Protein AF-A0A6N7LS44-F1 (afdb_monomer_lite)

Secondary structure (DSSP, 8-state):
-HHHHHHHHHHHHHHHHHHHHHHHHHHHTTSS-GGGHHHHSSSSSHHHHHHHHHHHHHHHHHHHHHHHHHHHHHHHH-

Organism: Sinorhizobium terangae (NCBI:txid110322)

Sequence (78 aa):
MFSYAARLVAIVALVAGLWQIVLGLVISTGYLDPDLVSRFTTVSSLGEAIDEGLYWIMFAVALGTLAEIGLAVRKRRE

Radius of gyration: 16.13 Å; chains: 1; bounding box: 33×18×49 Å

pLDDT: mean 87.9, std 6.78, range [67.19, 97.19]

Structure (mmCIF, N/CA/C/O backbone):
data_AF-A0A6N7LS44-F1
#
_entry.id   AF-A0A6N7LS44-F1
#
loop_
_atom_site.group_PDB
_atom_site.id
_atom_site.type_symbol
_atom_site.label_atom_id
_atom_site.label_alt_id
_atom_site.label_comp_id
_atom_site.label_asym_id
_atom_site.label_entity_id
_atom_site.label_seq_id
_atom_site.pdbx_PDB_ins_code
_atom_site.Cartn_x
_atom_site.Cartn_y
_atom_site.Cartn_z
_atom_site.occupancy
_atom_site.B_iso_or_equiv
_atom_site.auth_seq_id
_atom_site.auth_comp_id
_atom_site.auth_asym_id
_atom_site.auth_atom_id
_atom_site.pdbx_PDB_model_num
ATOM 1 N N . MET A 1 1 ? -18.554 0.654 12.508 1.00 70.38 1 MET A N 1
ATOM 2 C CA . MET A 1 1 ? -18.570 0.532 11.031 1.00 70.38 1 MET A CA 1
ATOM 3 C C . MET A 1 1 ? -17.272 1.043 10.409 1.00 70.38 1 MET A C 1
ATOM 5 O O . MET A 1 1 ? -16.638 0.267 9.710 1.00 70.38 1 MET A O 1
ATOM 9 N N . PHE A 1 2 ? -16.819 2.261 10.744 1.00 84.94 2 PHE A N 1
ATOM 10 C CA . PHE A 1 2 ? -15.573 2.858 10.228 1.00 84.94 2 PHE A CA 1
ATOM 11 C C . PHE A 1 2 ? -14.350 1.925 10.246 1.00 84.94 2 PHE A C 1
ATOM 13 O O . PHE A 1 2 ? -13.764 1.693 9.200 1.00 84.94 2 PHE A O 1
ATOM 20 N N . SER A 1 3 ? -14.004 1.309 11.382 1.00 86.69 3 SER A N 1
ATOM 21 C CA . SER A 1 3 ? -12.792 0.475 11.466 1.00 86.69 3 SER A CA 1
ATOM 22 C C . SER A 1 3 ? -12.838 -0.799 10.608 1.00 86.69 3 SER A C 1
ATOM 24 O O . SER A 1 3 ? -11.798 -1.267 10.162 1.00 86.69 3 SER A O 1
ATOM 26 N N . TYR A 1 4 ? -14.023 -1.357 10.330 1.00 88.12 4 TYR A N 1
ATOM 27 C CA . TYR A 1 4 ? -14.136 -2.489 9.399 1.00 88.12 4 TYR A CA 1
ATOM 28 C C . TYR A 1 4 ? -13.955 -2.036 7.948 1.00 88.12 4 TYR A C 1
ATOM 30 O O . TYR A 1 4 ? -13.253 -2.699 7.192 1.00 88.12 4 TYR A O 1
ATOM 38 N N . ALA A 1 5 ? -14.534 -0.889 7.580 1.00 90.62 5 ALA A N 1
ATOM 39 C CA . ALA A 1 5 ? -14.334 -0.294 6.262 1.00 90.62 5 ALA A CA 1
ATOM 40 C C . ALA A 1 5 ? -12.867 0.113 6.049 1.00 90.62 5 ALA A C 1
ATOM 42 O O . ALA A 1 5 ? -12.285 -0.232 5.030 1.00 90.62 5 ALA A O 1
ATOM 43 N N . ALA A 1 6 ? -12.240 0.753 7.040 1.00 89.81 6 ALA A N 1
ATOM 44 C CA . ALA A 1 6 ? -10.825 1.114 7.010 1.00 89.81 6 ALA A CA 1
ATOM 45 C C . ALA A 1 6 ? -9.921 -0.117 6.851 1.00 89.81 6 ALA A C 1
ATOM 47 O O . ALA A 1 6 ? -8.994 -0.092 6.049 1.00 89.81 6 ALA A O 1
ATOM 48 N N . ARG A 1 7 ? -10.229 -1.224 7.542 1.00 91.19 7 ARG A N 1
ATOM 49 C CA . ARG A 1 7 ? -9.513 -2.494 7.362 1.00 91.19 7 ARG A CA 1
ATOM 50 C C . ARG A 1 7 ? -9.667 -3.047 5.943 1.00 91.19 7 ARG A C 1
ATOM 52 O O . ARG A 1 7 ? -8.685 -3.500 5.368 1.00 91.19 7 ARG A O 1
ATOM 59 N N . LEU A 1 8 ? -10.872 -3.003 5.373 1.00 93.81 8 LEU A N 1
ATOM 60 C CA . LEU A 1 8 ? -11.107 -3.452 3.998 1.00 93.81 8 LEU A CA 1
ATOM 61 C C . LEU A 1 8 ? -10.340 -2.589 2.987 1.00 93.81 8 LEU A C 1
ATOM 63 O O . LEU A 1 8 ? -9.661 -3.127 2.119 1.00 93.81 8 LEU A O 1
ATOM 67 N N . VAL A 1 9 ? -10.403 -1.264 3.133 1.00 94.06 9 VAL A N 1
ATOM 68 C CA . VAL A 1 9 ? -9.664 -0.318 2.285 1.00 94.06 9 VAL A CA 1
ATOM 69 C C . VAL A 1 9 ? -8.159 -0.549 2.400 1.00 94.06 9 VAL A C 1
ATOM 71 O O . VAL A 1 9 ? -7.478 -0.579 1.381 1.00 94.06 9 VAL A O 1
ATOM 74 N N . ALA A 1 10 ? -7.644 -0.788 3.609 1.00 93.31 10 ALA A N 1
ATOM 75 C CA . ALA A 1 10 ? -6.239 -1.119 3.820 1.00 93.31 10 ALA A CA 1
ATOM 76 C C . ALA A 1 10 ? -5.831 -2.397 3.072 1.00 93.31 10 ALA A C 1
ATOM 78 O O . ALA A 1 10 ? -4.794 -2.413 2.423 1.00 93.31 10 ALA A O 1
ATOM 79 N N . ILE A 1 11 ? -6.657 -3.449 3.097 1.00 94.94 11 ILE A N 1
ATOM 80 C CA . ILE A 1 11 ? -6.378 -4.688 2.353 1.00 94.94 11 ILE A CA 1
ATOM 81 C C . ILE A 1 11 ? -6.342 -4.425 0.844 1.00 94.94 11 ILE A C 1
ATOM 83 O O . ILE A 1 11 ? -5.416 -4.874 0.173 1.00 94.94 11 ILE A O 1
ATOM 87 N N . VAL A 1 12 ? -7.313 -3.683 0.306 1.00 95.12 12 VAL A N 1
ATOM 88 C CA . VAL A 1 12 ? -7.355 -3.354 -1.129 1.00 95.12 12 VAL A CA 1
ATOM 89 C C . VAL A 1 12 ? -6.134 -2.529 -1.538 1.00 95.12 12 VAL A C 1
ATOM 91 O O . VAL A 1 12 ? -5.482 -2.858 -2.526 1.00 95.12 12 VAL A O 1
ATOM 94 N N . ALA A 1 13 ? -5.783 -1.508 -0.754 1.00 93.88 13 ALA A N 1
ATOM 95 C CA . ALA A 1 13 ? -4.592 -0.694 -0.977 1.00 93.88 13 ALA A CA 1
ATOM 96 C C . ALA A 1 13 ? -3.303 -1.530 -0.920 1.00 93.88 13 ALA A C 1
ATOM 98 O O . ALA A 1 13 ? -2.413 -1.341 -1.745 1.00 93.88 13 ALA A O 1
ATOM 99 N N . LEU A 1 14 ? -3.220 -2.497 0.002 1.00 93.62 14 LEU A N 1
ATOM 100 C CA . LEU A 1 14 ? -2.066 -3.388 0.110 1.00 93.62 14 LEU A CA 1
ATOM 101 C C . LEU A 1 14 ? -1.914 -4.249 -1.144 1.00 93.62 14 LEU A C 1
ATOM 103 O O . LEU A 1 14 ? -0.818 -4.359 -1.684 1.00 93.62 14 LEU A O 1
ATOM 107 N N . VAL A 1 15 ? -3.013 -4.839 -1.622 1.00 94.81 15 VAL A N 1
ATOM 108 C CA . VAL A 1 15 ? -3.017 -5.658 -2.842 1.00 94.81 15 VAL A CA 1
ATOM 109 C C . VAL A 1 15 ? -2.639 -4.818 -4.062 1.00 94.81 15 VAL A C 1
ATOM 111 O O . VAL A 1 15 ? -1.818 -5.261 -4.861 1.00 94.81 15 VAL A O 1
ATOM 114 N N . ALA A 1 16 ? -3.176 -3.602 -4.184 1.00 91.50 16 ALA A N 1
ATOM 115 C CA . ALA A 1 16 ? -2.837 -2.689 -5.273 1.00 91.50 16 ALA A CA 1
ATOM 116 C C . ALA A 1 16 ? -1.349 -2.296 -5.258 1.00 91.50 16 ALA A C 1
ATOM 118 O O . ALA A 1 16 ? -0.683 -2.356 -6.291 1.00 91.50 16 ALA A O 1
ATOM 119 N N . GLY A 1 17 ? -0.801 -1.965 -4.086 1.00 89.88 17 GLY A N 1
ATOM 120 C CA . GLY A 1 17 ? 0.614 -1.627 -3.951 1.00 89.88 17 GLY A CA 1
ATOM 121 C C . GLY A 1 17 ? 1.543 -2.808 -4.247 1.00 89.88 17 GLY A C 1
ATOM 122 O O . GLY A 1 17 ? 2.525 -2.659 -4.971 1.00 89.88 17 GLY A O 1
ATOM 123 N N . LEU A 1 18 ? 1.201 -4.009 -3.767 1.00 93.12 18 LEU A N 1
ATOM 124 C CA . LEU A 1 18 ? 1.944 -5.233 -4.089 1.00 93.12 18 LEU A CA 1
ATOM 125 C C . LEU A 1 18 ? 1.917 -5.540 -5.586 1.00 93.12 18 LEU A C 1
ATOM 127 O O . LEU A 1 18 ? 2.943 -5.917 -6.146 1.00 93.12 18 LEU A O 1
ATOM 131 N N . TRP A 1 19 ? 0.768 -5.359 -6.237 1.00 90.75 19 TRP A N 1
ATOM 132 C CA . TRP A 1 19 ? 0.632 -5.550 -7.678 1.00 90.75 19 TRP A CA 1
ATOM 133 C C . TRP A 1 19 ? 1.583 -4.641 -8.467 1.00 90.75 19 TRP A C 1
ATOM 135 O O . TRP A 1 19 ? 2.312 -5.127 -9.330 1.00 90.75 19 TRP A O 1
ATOM 145 N N . GLN A 1 20 ? 1.648 -3.354 -8.113 1.00 87.75 20 GLN A N 1
ATOM 146 C CA . GLN A 1 20 ? 2.560 -2.387 -8.735 1.00 87.75 20 GLN A CA 1
ATOM 147 C C . GLN A 1 20 ? 4.036 -2.776 -8.551 1.00 87.75 20 GLN A C 1
ATOM 149 O O . GLN A 1 20 ? 4.805 -2.750 -9.512 1.00 87.75 20 GLN A O 1
ATOM 154 N N . ILE A 1 21 ? 4.434 -3.215 -7.350 1.00 88.94 21 ILE A N 1
ATOM 155 C CA . ILE A 1 21 ? 5.809 -3.680 -7.105 1.00 88.94 21 ILE A CA 1
ATOM 156 C C . ILE A 1 21 ? 6.127 -4.939 -7.914 1.00 88.94 21 ILE A C 1
ATOM 158 O O . ILE A 1 21 ? 7.196 -5.020 -8.517 1.00 88.94 21 ILE A O 1
ATOM 162 N N . VAL A 1 22 ? 5.219 -5.918 -7.957 1.00 90.44 22 VAL A N 1
ATOM 163 C CA . VAL A 1 22 ? 5.418 -7.147 -8.739 1.00 90.44 22 VAL A CA 1
ATOM 164 C C . VAL A 1 22 ? 5.591 -6.817 -10.219 1.00 90.44 22 VAL A C 1
ATOM 166 O O . VAL A 1 22 ? 6.552 -7.284 -10.825 1.00 90.44 22 VAL A O 1
ATOM 169 N N . LEU A 1 23 ? 4.729 -5.974 -10.792 1.00 86.31 23 LEU A N 1
ATOM 170 C CA . LEU A 1 23 ? 4.880 -5.517 -12.175 1.00 86.31 23 LEU A CA 1
ATOM 171 C C . LEU A 1 23 ? 6.207 -4.785 -12.388 1.00 86.31 23 LEU A C 1
ATOM 173 O O . LEU A 1 23 ? 6.919 -5.079 -13.349 1.00 86.31 23 LEU A O 1
ATOM 177 N N . GLY A 1 24 ? 6.578 -3.899 -11.462 1.00 84.00 24 GLY A N 1
ATOM 178 C CA . GLY A 1 24 ? 7.854 -3.191 -11.486 1.00 84.00 24 GLY A CA 1
ATOM 179 C C . GLY A 1 24 ? 9.061 -4.137 -11.535 1.00 84.00 24 GLY A C 1
ATOM 180 O O . GLY A 1 24 ? 9.993 -3.962 -12.324 1.00 84.00 24 GLY A O 1
ATOM 181 N N . LEU A 1 25 ? 9.027 -5.203 -10.737 1.00 85.88 25 LEU A N 1
ATOM 182 C CA . LEU A 1 25 ? 10.078 -6.219 -10.698 1.00 85.88 25 LEU A CA 1
ATOM 183 C C . LEU A 1 25 ? 10.107 -7.079 -11.966 1.00 85.88 25 LEU A C 1
ATOM 185 O O . LEU A 1 25 ? 11.177 -7.313 -12.524 1.00 85.88 25 LEU A O 1
ATOM 189 N N . VAL A 1 26 ? 8.954 -7.524 -12.462 1.00 87.19 26 VAL A N 1
ATOM 190 C CA . VAL A 1 26 ? 8.866 -8.347 -13.680 1.00 87.19 26 VAL A CA 1
ATOM 191 C C . VAL A 1 26 ? 9.373 -7.574 -14.904 1.00 87.19 26 VAL A C 1
ATOM 193 O O . VAL A 1 26 ? 10.105 -8.121 -15.728 1.00 87.19 26 VAL A O 1
ATOM 196 N N . ILE A 1 27 ? 9.044 -6.287 -15.003 1.00 84.12 27 ILE A N 1
ATOM 197 C CA . ILE A 1 27 ? 9.510 -5.432 -16.100 1.00 84.12 27 ILE A CA 1
ATOM 198 C C . ILE A 1 27 ? 11.004 -5.113 -15.943 1.00 84.12 27 ILE A C 1
ATOM 200 O O . ILE A 1 27 ? 11.758 -5.240 -16.904 1.00 84.12 27 ILE A O 1
ATOM 204 N N . SER A 1 28 ? 11.479 -4.775 -14.735 1.00 82.75 28 SER A N 1
ATOM 205 C CA . SER A 1 28 ? 12.911 -4.477 -14.515 1.00 82.75 28 SER A CA 1
ATOM 206 C C . SER A 1 28 ? 13.831 -5.673 -14.772 1.00 82.75 28 SER A C 1
ATOM 208 O O . SER A 1 28 ? 14.972 -5.496 -15.191 1.00 82.75 28 SER A O 1
ATOM 210 N N . THR A 1 29 ? 13.339 -6.893 -14.551 1.00 87.06 29 THR A N 1
ATOM 211 C CA . THR A 1 29 ? 14.076 -8.137 -14.820 1.00 87.06 29 THR A CA 1
ATOM 212 C C . THR A 1 29 ? 14.019 -8.570 -16.289 1.00 87.06 29 THR A C 1
ATOM 214 O O . THR A 1 29 ? 14.624 -9.580 -16.645 1.00 87.06 29 THR A O 1
ATOM 217 N N . GLY A 1 30 ? 13.333 -7.811 -17.151 1.00 82.38 30 GLY A N 1
ATOM 218 C CA . GLY A 1 30 ? 13.250 -8.062 -18.590 1.00 82.38 30 GLY A CA 1
ATOM 219 C C . GLY A 1 30 ? 12.286 -9.182 -18.989 1.00 82.38 30 GLY A C 1
ATOM 220 O O . GLY A 1 30 ? 12.298 -9.603 -20.142 1.00 82.38 30 GLY A O 1
ATOM 221 N N . TYR A 1 31 ? 11.444 -9.669 -18.068 1.00 83.38 31 TYR A N 1
ATOM 222 C CA . TYR A 1 31 ? 10.395 -10.645 -18.395 1.00 83.38 31 TYR A CA 1
ATOM 223 C C . TYR A 1 31 ? 9.233 -10.015 -19.173 1.00 83.38 31 TYR A C 1
ATOM 225 O O . TYR A 1 31 ? 8.520 -10.719 -19.888 1.00 83.38 31 TYR A O 1
ATOM 233 N N . LEU A 1 32 ? 9.031 -8.704 -19.027 1.00 82.06 32 LEU A N 1
ATOM 234 C CA . LEU A 1 32 ? 8.032 -7.924 -19.750 1.00 82.06 32 LEU A CA 1
ATOM 235 C C . LEU A 1 32 ? 8.672 -6.680 -20.366 1.00 82.06 32 LEU A C 1
ATOM 237 O O . LEU A 1 32 ? 9.568 -6.075 -19.779 1.00 82.06 32 LEU A O 1
ATOM 241 N N . ASP A 1 33 ? 8.179 -6.304 -21.544 1.00 82.50 33 ASP A N 1
ATOM 242 C CA . ASP A 1 33 ? 8.631 -5.124 -22.279 1.00 82.50 33 ASP A CA 1
ATOM 243 C C . ASP A 1 33 ? 8.282 -3.839 -21.495 1.00 82.50 33 ASP A C 1
ATOM 245 O O . ASP A 1 33 ? 7.132 -3.706 -21.055 1.00 82.50 33 ASP A O 1
ATOM 249 N N . PRO A 1 34 ? 9.214 -2.886 -21.299 1.00 76.56 34 PRO A N 1
ATOM 250 C CA . PRO A 1 34 ? 8.945 -1.633 -20.590 1.00 76.56 34 PRO A CA 1
ATOM 251 C C . PRO A 1 34 ? 7.774 -0.818 -21.150 1.00 76.56 34 PRO A C 1
ATOM 253 O O . PRO A 1 34 ? 7.130 -0.082 -20.406 1.00 76.56 34 PRO A O 1
ATOM 256 N N . ASP A 1 35 ? 7.443 -0.983 -22.430 1.00 80.31 35 ASP A N 1
ATOM 257 C CA . ASP A 1 35 ? 6.307 -0.296 -23.057 1.00 80.31 35 ASP A CA 1
ATOM 258 C C . ASP A 1 35 ? 4.944 -0.755 -22.488 1.00 80.31 35 ASP A C 1
ATOM 260 O O . ASP A 1 35 ? 3.928 -0.061 -22.580 1.00 80.31 35 ASP A O 1
ATOM 264 N N . LEU A 1 36 ? 4.919 -1.913 -21.816 1.00 78.56 36 LEU A N 1
ATOM 265 C CA . LEU A 1 36 ? 3.740 -2.439 -21.132 1.00 78.56 36 LEU A CA 1
ATOM 266 C C . LEU A 1 36 ? 3.434 -1.724 -19.810 1.00 78.56 36 LEU A C 1
ATOM 268 O O . LEU A 1 36 ? 2.318 -1.881 -19.314 1.00 78.56 36 LEU A O 1
ATOM 272 N N . VAL A 1 37 ? 4.361 -0.927 -19.254 1.00 74.25 37 VAL A N 1
ATOM 273 C CA . VAL A 1 37 ? 4.126 -0.158 -18.013 1.00 74.25 37 VAL A CA 1
ATOM 274 C C . VAL A 1 37 ? 2.853 0.674 -18.156 1.00 74.25 37 VAL A C 1
ATOM 276 O O . VAL A 1 37 ? 1.918 0.493 -17.386 1.00 74.25 37 VAL A O 1
ATOM 279 N N . SER A 1 38 ? 2.752 1.461 -19.228 1.00 76.44 38 SER A N 1
ATOM 280 C CA . SER A 1 38 ? 1.599 2.331 -19.504 1.00 76.44 38 SER A CA 1
ATOM 281 C C . SER A 1 38 ? 0.263 1.594 -19.690 1.00 76.44 38 SER A C 1
ATOM 283 O O . SER A 1 38 ? -0.802 2.204 -19.620 1.00 76.44 38 SER A O 1
ATOM 285 N N . ARG A 1 39 ? 0.294 0.279 -19.953 1.00 79.50 39 ARG A N 1
ATOM 286 C CA . ARG A 1 39 ? -0.913 -0.548 -20.122 1.00 79.50 39 ARG A CA 1
ATOM 287 C C . ARG A 1 39 ? -1.426 -1.121 -18.811 1.00 79.50 39 ARG A C 1
ATOM 289 O O . ARG A 1 39 ? -2.621 -1.381 -18.693 1.00 79.50 39 ARG A O 1
ATOM 296 N N . PHE A 1 40 ? -0.524 -1.381 -17.871 1.00 75.62 40 PHE A N 1
ATOM 297 C CA . PHE A 1 40 ? -0.844 -2.041 -16.607 1.00 75.62 40 PHE A CA 1
ATOM 298 C C . PHE A 1 40 ? -0.788 -1.100 -15.406 1.00 75.62 40 PHE A C 1
ATOM 300 O O . PHE A 1 40 ? -1.250 -1.472 -14.327 1.00 75.62 40 PHE A O 1
ATOM 307 N N . THR A 1 41 ? -0.254 0.105 -15.589 1.00 74.25 41 THR A N 1
ATOM 308 C CA . THR A 1 41 ? -0.121 1.124 -14.555 1.00 74.25 41 THR A CA 1
ATOM 309 C C . THR A 1 41 ? -0.625 2.469 -15.079 1.00 74.25 41 THR A C 1
ATOM 311 O O . THR A 1 41 ? -0.763 2.694 -16.280 1.00 74.25 41 THR A O 1
ATOM 314 N N . THR A 1 42 ? -0.929 3.378 -14.159 1.00 79.31 42 THR A N 1
ATOM 315 C CA . THR A 1 42 ? -1.357 4.755 -14.448 1.00 79.31 42 THR A CA 1
ATOM 316 C C . THR A 1 42 ? -0.199 5.716 -14.713 1.00 79.31 42 THR A C 1
ATOM 318 O O . THR A 1 42 ? -0.434 6.905 -14.919 1.00 79.31 42 THR A O 1
ATOM 321 N N . VAL A 1 43 ? 1.040 5.226 -14.690 1.00 80.31 43 VAL A N 1
ATOM 322 C CA . VAL A 1 43 ? 2.250 6.052 -14.673 1.00 80.31 43 VAL A CA 1
ATOM 323 C C . VAL A 1 43 ? 3.114 5.821 -15.902 1.00 80.31 43 VAL A C 1
ATOM 325 O O . VAL A 1 43 ? 3.002 4.819 -16.608 1.00 80.31 43 VAL A O 1
ATOM 328 N N . SER A 1 44 ? 3.995 6.784 -16.159 1.00 77.44 44 SER A N 1
ATOM 329 C CA . SER A 1 44 ? 4.736 6.863 -17.422 1.00 77.44 44 SER A CA 1
ATOM 330 C C .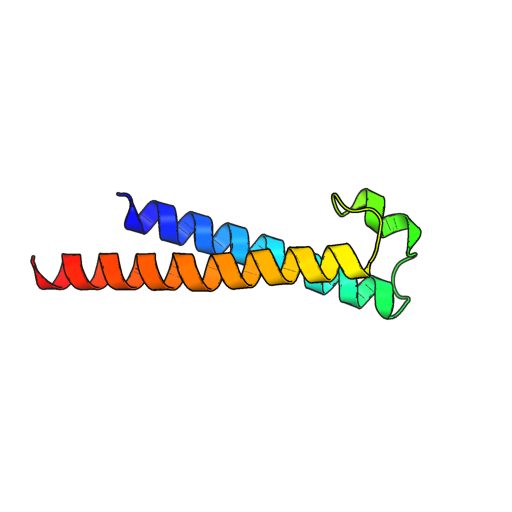 SER A 1 44 ? 6.058 6.102 -17.381 1.00 77.44 44 SER A C 1
ATOM 332 O O . SER A 1 44 ? 6.671 5.867 -18.420 1.00 77.44 44 SER A O 1
ATOM 334 N N . SER A 1 45 ? 6.534 5.753 -16.184 1.00 82.31 45 SER A N 1
ATOM 335 C CA . SER A 1 45 ? 7.836 5.125 -15.994 1.00 82.31 45 SER A CA 1
ATOM 336 C C . SER A 1 45 ? 7.800 4.009 -14.958 1.00 82.31 45 SER A C 1
ATOM 338 O O . SER A 1 45 ? 6.973 3.982 -14.047 1.00 82.31 45 SER A O 1
ATOM 340 N N . LEU A 1 46 ? 8.749 3.087 -15.096 1.00 83.12 46 LEU A N 1
ATOM 341 C CA . LEU A 1 46 ? 8.903 1.951 -14.197 1.00 83.12 46 LEU A CA 1
ATOM 342 C C . LEU A 1 46 ? 9.227 2.371 -12.758 1.00 83.12 46 LEU A C 1
ATOM 344 O O . LEU A 1 46 ? 8.677 1.809 -11.816 1.00 83.12 46 LEU A O 1
ATOM 348 N N . GLY A 1 47 ? 10.121 3.352 -12.595 1.00 84.31 47 GLY A N 1
ATOM 349 C CA . GLY A 1 47 ? 10.504 3.863 -11.277 1.00 84.31 47 GLY A CA 1
ATOM 350 C C . GLY A 1 47 ? 9.313 4.484 -10.553 1.0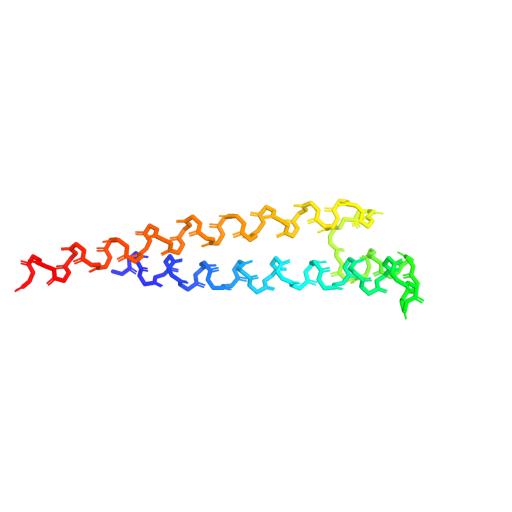0 84.31 47 GLY A C 1
ATOM 351 O O . GLY A 1 47 ? 9.055 4.157 -9.400 1.00 84.31 47 GLY A O 1
ATOM 352 N N . GLU A 1 48 ? 8.517 5.274 -11.274 1.00 86.62 48 GLU A N 1
ATOM 353 C CA . GLU A 1 48 ? 7.302 5.888 -10.737 1.00 86.62 48 GLU A CA 1
ATOM 354 C C . GLU A 1 48 ? 6.256 4.838 -10.325 1.00 86.62 48 GLU A C 1
ATOM 356 O O . GLU A 1 48 ? 5.590 5.011 -9.309 1.00 86.62 48 GLU A O 1
ATOM 361 N N . ALA A 1 49 ? 6.157 3.708 -11.040 1.00 85.94 49 ALA A N 1
ATOM 362 C CA . ALA A 1 49 ? 5.242 2.617 -10.676 1.00 85.94 49 ALA A CA 1
ATOM 363 C C . ALA A 1 49 ? 5.644 1.943 -9.358 1.00 85.94 49 ALA A C 1
ATOM 365 O O . ALA A 1 49 ? 4.789 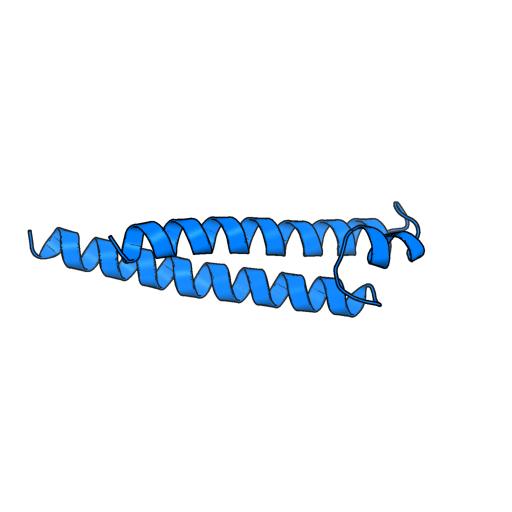1.610 -8.533 1.00 85.94 49 ALA A O 1
ATOM 366 N N . ILE A 1 50 ? 6.950 1.760 -9.145 1.00 86.81 50 ILE A N 1
ATOM 367 C CA . ILE A 1 50 ? 7.492 1.203 -7.902 1.00 86.81 50 ILE A CA 1
ATOM 368 C C . ILE A 1 50 ? 7.258 2.176 -6.743 1.00 86.81 50 ILE A C 1
ATOM 370 O O . ILE A 1 50 ? 6.791 1.749 -5.685 1.00 86.81 50 ILE A O 1
ATOM 374 N N . ASP A 1 51 ? 7.527 3.467 -6.948 1.00 91.25 51 ASP A N 1
ATOM 375 C CA . ASP A 1 51 ? 7.306 4.503 -5.937 1.00 91.25 51 ASP A CA 1
ATOM 376 C C . ASP A 1 51 ? 5.825 4.590 -5.546 1.00 91.25 51 ASP A C 1
ATOM 378 O O . ASP A 1 51 ? 5.491 4.570 -4.359 1.00 91.25 51 ASP A O 1
ATOM 382 N N . GLU A 1 52 ? 4.916 4.608 -6.527 1.00 89.75 52 GLU A N 1
ATOM 383 C CA . GLU A 1 52 ? 3.473 4.601 -6.280 1.00 89.75 52 GLU A CA 1
ATOM 384 C C . GLU A 1 52 ? 3.054 3.351 -5.490 1.00 89.75 52 GLU A C 1
ATOM 386 O O . GLU A 1 52 ? 2.353 3.449 -4.479 1.00 89.75 52 GLU A O 1
ATOM 391 N N . GLY A 1 53 ? 3.537 2.172 -5.897 1.00 90.44 53 GLY A N 1
ATOM 392 C CA . GLY A 1 53 ? 3.293 0.917 -5.190 1.00 90.44 53 GLY A CA 1
ATOM 393 C C . GLY A 1 53 ? 3.760 0.953 -3.733 1.00 90.44 53 GLY A C 1
ATOM 394 O O . GLY A 1 53 ? 3.040 0.507 -2.834 1.00 90.44 53 GLY A O 1
ATOM 395 N N . LEU A 1 54 ? 4.928 1.546 -3.475 1.00 93.88 54 LEU A N 1
ATOM 396 C CA . LEU A 1 54 ? 5.464 1.717 -2.128 1.00 93.88 54 LEU A CA 1
ATOM 397 C C . LEU A 1 54 ? 4.580 2.641 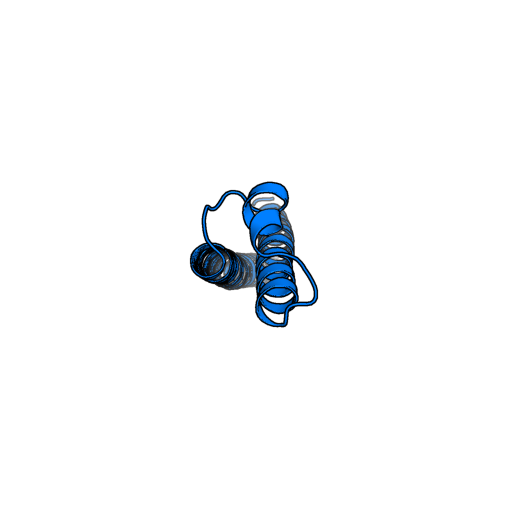-1.277 1.00 93.88 54 LEU A C 1
ATOM 399 O O . LEU A 1 54 ? 4.296 2.314 -0.121 1.00 93.88 54 LEU A O 1
ATOM 403 N N . TYR A 1 55 ? 4.090 3.752 -1.836 1.00 94.81 55 TYR A N 1
ATOM 404 C CA . TYR A 1 55 ? 3.149 4.634 -1.138 1.00 94.81 55 TYR A CA 1
ATOM 405 C C . TYR A 1 55 ? 1.841 3.922 -0.787 1.00 94.81 55 TYR A C 1
ATOM 407 O O . TYR A 1 55 ? 1.368 4.046 0.346 1.00 94.81 55 TYR A O 1
ATOM 415 N N . TRP A 1 56 ? 1.287 3.127 -1.707 1.00 93.81 56 TRP A N 1
ATOM 416 C CA . TRP A 1 56 ? 0.091 2.322 -1.451 1.00 93.81 56 TRP A CA 1
ATOM 417 C C . TRP A 1 56 ? 0.294 1.315 -0.313 1.00 93.81 56 TRP A C 1
ATOM 419 O O . TRP A 1 56 ? -0.574 1.186 0.554 1.00 93.81 56 TRP A O 1
ATOM 429 N N . ILE A 1 57 ? 1.455 0.654 -0.258 1.00 94.06 57 ILE A N 1
ATOM 430 C CA . ILE A 1 57 ? 1.800 -0.268 0.834 1.00 94.06 57 ILE A CA 1
ATOM 431 C C . ILE A 1 57 ? 1.920 0.481 2.163 1.00 94.06 57 ILE A C 1
ATOM 433 O O . ILE A 1 57 ? 1.329 0.055 3.156 1.00 94.06 57 ILE A O 1
ATOM 437 N N . MET A 1 58 ? 2.640 1.606 2.203 1.00 97.00 58 MET A N 1
ATOM 438 C CA . MET A 1 58 ? 2.776 2.401 3.429 1.00 97.00 58 MET A CA 1
ATOM 439 C C . MET A 1 58 ? 1.417 2.891 3.936 1.00 97.00 58 MET A C 1
ATOM 441 O O . MET A 1 58 ? 1.119 2.776 5.127 1.00 97.00 58 MET A O 1
ATOM 445 N N . PHE A 1 59 ? 0.570 3.382 3.029 1.00 96.56 59 PHE A N 1
ATOM 446 C CA . PHE A 1 59 ? -0.793 3.794 3.344 1.00 96.56 59 PHE A CA 1
ATOM 447 C C . PHE A 1 59 ? -1.614 2.635 3.918 1.00 96.56 59 PHE A C 1
ATOM 449 O O . PHE A 1 59 ? -2.253 2.786 4.961 1.00 96.56 59 PHE A O 1
ATOM 456 N N . ALA A 1 60 ? -1.562 1.464 3.282 1.00 96.06 60 ALA A N 1
ATOM 457 C CA . ALA A 1 60 ? -2.266 0.274 3.734 1.00 96.06 60 ALA A CA 1
ATOM 458 C C . ALA A 1 60 ? -1.826 -0.176 5.132 1.00 96.06 60 ALA A C 1
ATOM 460 O O . ALA A 1 60 ? -2.671 -0.464 5.980 1.00 96.06 60 ALA A O 1
ATOM 461 N N . VAL A 1 61 ? -0.517 -0.195 5.399 1.00 96.00 61 VAL A N 1
ATOM 462 C CA . VAL A 1 61 ? 0.032 -0.556 6.713 1.00 96.00 61 VAL A CA 1
ATOM 463 C C . VAL A 1 61 ? -0.433 0.430 7.781 1.00 96.00 61 VAL A C 1
ATOM 465 O O . VAL A 1 61 ? -0.925 0.009 8.832 1.00 96.00 61 VAL A O 1
ATOM 468 N N . ALA A 1 62 ? -0.336 1.735 7.517 1.00 97.19 62 ALA A N 1
ATOM 469 C CA . ALA A 1 62 ? -0.771 2.761 8.458 1.00 97.19 62 ALA A CA 1
ATOM 470 C C . ALA A 1 62 ? -2.278 2.661 8.746 1.00 97.19 62 ALA A C 1
ATOM 472 O O . ALA A 1 62 ? -2.691 2.573 9.905 1.00 97.19 62 ALA A O 1
ATOM 473 N N . LEU A 1 63 ? -3.108 2.612 7.698 1.00 96.31 63 LEU A N 1
ATOM 474 C CA . LEU A 1 63 ? -4.561 2.544 7.830 1.00 96.31 63 LEU A CA 1
ATOM 475 C C . LEU A 1 63 ? -5.016 1.243 8.500 1.00 96.31 63 LEU A C 1
ATOM 477 O O . LEU A 1 63 ? -5.880 1.275 9.376 1.00 96.31 63 LEU A O 1
ATOM 481 N N . GLY A 1 64 ? -4.426 0.109 8.120 1.00 94.75 64 GLY A N 1
ATOM 482 C CA . GLY A 1 64 ? -4.718 -1.200 8.700 1.00 94.75 64 GLY A CA 1
ATOM 483 C C . GLY A 1 64 ? -4.390 -1.245 10.190 1.00 94.75 64 GLY A C 1
ATOM 484 O O . GLY A 1 64 ? -5.230 -1.655 10.990 1.00 94.75 64 GLY A O 1
ATOM 485 N N . THR A 1 65 ? -3.224 -0.721 10.575 1.00 96.31 65 THR A N 1
ATOM 486 C CA . THR A 1 65 ? -2.807 -0.632 11.982 1.00 96.31 65 THR A CA 1
ATOM 487 C C . THR A 1 65 ? -3.778 0.229 12.792 1.00 96.31 65 THR A C 1
ATOM 489 O O . THR A 1 65 ? -4.254 -0.189 13.848 1.00 96.31 65 THR A O 1
ATOM 492 N N . LEU A 1 66 ? -4.150 1.409 12.284 1.00 95.25 66 LEU A N 1
ATOM 493 C CA . LEU A 1 66 ? -5.123 2.287 12.945 1.00 95.25 66 LEU A CA 1
ATOM 494 C C . LEU A 1 66 ? -6.507 1.633 13.060 1.00 95.25 66 LEU A C 1
ATOM 496 O O . LEU A 1 66 ? -7.174 1.754 14.092 1.00 95.25 66 LEU A O 1
ATOM 500 N N . ALA A 1 67 ? -6.938 0.916 12.022 1.00 93.94 67 ALA A N 1
ATOM 501 C CA . ALA A 1 67 ? -8.196 0.184 12.022 1.00 93.94 67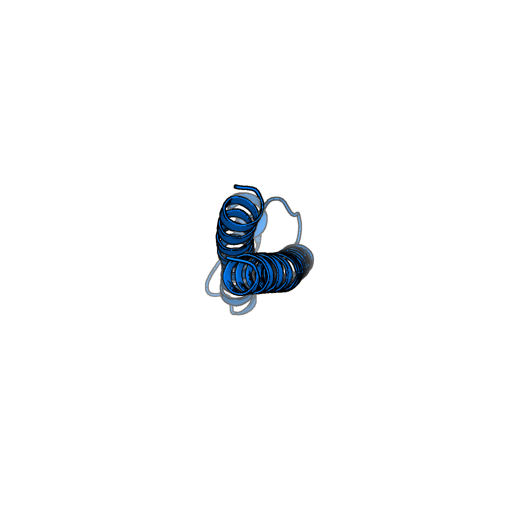 ALA A CA 1
ATOM 502 C C . ALA A 1 67 ? -8.209 -0.919 13.092 1.00 93.94 67 ALA A C 1
ATOM 504 O O . ALA A 1 67 ? -9.193 -1.045 13.827 1.00 93.94 67 ALA A O 1
ATOM 505 N N . GLU A 1 68 ? -7.121 -1.681 13.220 1.00 92.81 68 GLU A N 1
ATOM 506 C CA . GLU A 1 68 ? -6.978 -2.726 14.235 1.00 92.81 68 GLU A CA 1
ATOM 507 C C . GLU A 1 68 ? -6.929 -2.161 15.653 1.00 92.81 68 GLU A C 1
ATOM 509 O O . GLU A 1 68 ? -7.654 -2.655 16.519 1.00 92.81 68 GLU A O 1
ATOM 514 N N . ILE A 1 69 ? -6.171 -1.083 15.886 1.00 93.56 69 ILE A N 1
ATOM 515 C CA . ILE A 1 69 ? -6.152 -0.385 17.179 1.00 93.56 69 ILE A CA 1
ATOM 516 C C . ILE A 1 69 ? -7.568 0.079 17.543 1.00 93.56 69 ILE A C 1
ATOM 518 O O . ILE A 1 69 ? -8.042 -0.187 18.648 1.00 93.56 69 ILE A O 1
ATOM 522 N N . GLY A 1 70 ? -8.285 0.712 16.609 1.00 90.25 70 GLY A N 1
ATOM 523 C CA . GLY A 1 70 ? -9.656 1.17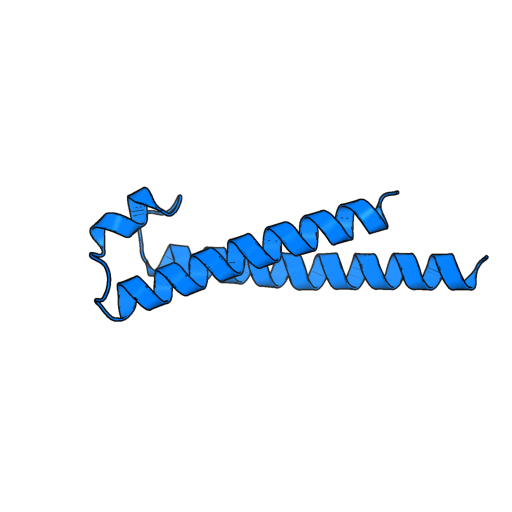0 16.836 1.00 90.25 70 GLY A CA 1
ATOM 524 C C . GLY A 1 70 ? -10.628 0.030 17.170 1.00 90.25 70 GLY A C 1
ATOM 525 O O . GLY A 1 70 ? -11.464 0.169 18.065 1.00 90.25 70 GLY A O 1
ATOM 526 N N . LEU A 1 71 ? -10.505 -1.120 16.495 1.00 91.06 71 LEU A N 1
ATOM 527 C CA . LEU A 1 71 ? -11.293 -2.318 16.807 1.00 91.06 71 LEU A CA 1
ATOM 528 C C . LEU A 1 71 ? -10.943 -2.892 18.185 1.00 91.06 71 LEU A C 1
ATOM 530 O O . LEU A 1 71 ? -11.849 -3.250 18.938 1.00 91.06 71 LEU A O 1
ATOM 534 N N . ALA A 1 72 ? -9.656 -2.957 18.531 1.00 91.56 72 ALA A N 1
ATOM 535 C CA . ALA A 1 72 ? -9.187 -3.472 19.812 1.00 91.56 72 ALA A CA 1
ATOM 536 C C . ALA A 1 72 ? -9.650 -2.599 20.987 1.00 91.56 72 ALA A C 1
ATOM 538 O O . ALA A 1 72 ? -10.105 -3.127 22.001 1.00 91.56 72 ALA A O 1
ATOM 539 N N . VAL A 1 73 ? -9.594 -1.271 20.837 1.00 92.69 73 VAL A N 1
ATOM 540 C CA . VAL A 1 73 ? -10.102 -0.321 21.838 1.00 92.69 73 VAL A CA 1
ATOM 541 C C . VAL A 1 73 ? -11.612 -0.470 22.015 1.00 92.69 73 VAL A C 1
ATOM 543 O O . VAL A 1 73 ? -12.075 -0.522 23.152 1.00 92.69 73 VAL A O 1
ATOM 546 N N . ARG A 1 74 ? -12.385 -0.606 20.923 1.00 89.25 74 ARG A N 1
ATOM 547 C CA . ARG A 1 74 ? -13.837 -0.834 21.019 1.00 89.25 74 ARG A CA 1
ATOM 548 C C . ARG A 1 74 ? -14.152 -2.128 21.769 1.00 89.25 74 ARG A C 1
ATOM 550 O O . ARG A 1 74 ? -14.950 -2.101 22.696 1.00 89.25 74 ARG A O 1
ATOM 557 N N . LYS A 1 75 ? -13.466 -3.224 21.425 1.00 89.38 75 LYS A N 1
ATOM 558 C CA . LYS A 1 75 ? -13.652 -4.538 22.059 1.00 89.38 75 LYS A CA 1
ATOM 559 C C . LYS A 1 75 ? -13.346 -4.537 23.561 1.00 89.38 75 LYS A C 1
ATOM 561 O O . LYS A 1 75 ? -13.915 -5.338 24.279 1.00 89.38 75 LYS A O 1
ATOM 566 N N . ARG A 1 76 ? -12.431 -3.686 24.042 1.00 88.81 76 ARG A N 1
ATOM 567 C CA . ARG A 1 76 ? -12.119 -3.574 25.481 1.00 88.81 76 ARG A CA 1
ATOM 568 C C . ARG A 1 76 ? -13.143 -2.762 26.279 1.00 88.81 76 ARG A C 1
ATOM 570 O O . ARG A 1 76 ? -13.080 -2.784 27.503 1.00 88.81 76 ARG A O 1
ATOM 577 N N . ARG A 1 77 ? -13.989 -1.977 25.607 1.00 85.69 77 ARG A N 1
ATOM 578 C CA . ARG A 1 77 ? -14.990 -1.105 26.240 1.00 85.69 77 ARG A CA 1
ATOM 579 C C . ARG A 1 77 ? -16.368 -1.769 26.348 1.00 85.69 77 ARG A C 1
ATOM 581 O O . ARG A 1 77 ? -17.186 -1.297 27.132 1.00 85.69 77 ARG A O 1
ATOM 588 N N . GLU A 1 78 ? -16.603 -2.798 25.540 1.00 67.19 78 GLU A N 1
ATOM 589 C CA . GLU A 1 78 ? -17.750 -3.715 25.602 1.00 67.19 78 GLU A CA 1
ATOM 590 C C . GLU A 1 78 ? -17.475 -4.834 26.616 1.00 67.19 78 GLU A C 1
ATOM 592 O O . GLU A 1 78 ? -18.430 -5.212 27.328 1.00 67.19 78 GLU A O 1
#

Foldseek 3Di:
DVLVVLLVLLVVLLVQLVVLLVVLVCCVVPVDPQVCCVVRHVDDGSVVSNVSSVVSNVSSVVSNVVSVVVVVVVVVVD